Protein AF-A0A285VWL4-F1 (afdb_monomer_lite)

pLDDT: mean 86.33, std 11.53, range [46.53, 97.0]

Foldseek 3Di:
DFAKDQDFDADPPDRDTQGDRDIDGGDPQKDKDKDFDDDSVVVDTDIDIDIDHDRNDDDPDDCPDDPDDDPVVVVVVVVVVVVVVVVVVVVVVVVVVVD

Secondary structure (DSSP, 8-state):
--EEEEEEEE-TTS--EEEEEEEEEE-TT-EEEEEEES-TTTT--EEEEEEE---SS--S------TT---HHHHHHHHHHHHHHHHHHHHHHHHHTT-

Sequence (99 aa):
PAGTVSADVTLAGTETVVLGPADLDLAEGTNTIVYAWGSAEAGNLDLAVQTIDGLHSSPEGVPSGQGGLVDTNTLMVLALAGVAGAAIAGRFVVRSERV

Radius of gyration: 35.3 Å; chains: 1; bounding box: 48×24×104 Å

Organism: NCBI:txid2248773

Structure (mmCIF, N/CA/C/O backbone):
data_AF-A0A285VWL4-F1
#
_entry.id   AF-A0A285VWL4-F1
#
loop_
_atom_site.group_PDB
_atom_site.id
_atom_site.type_symbol
_atom_site.label_atom_id
_atom_site.label_alt_id
_atom_site.label_comp_id
_atom_site.label_asym_id
_atom_site.label_entity_id
_atom_site.label_seq_id
_atom_site.pdbx_PDB_ins_code
_atom_site.Cartn_x
_atom_site.Cartn_y
_atom_site.Cartn_z
_atom_site.occupancy
_atom_site.B_iso_or_equiv
_atom_site.auth_seq_id
_atom_site.auth_comp_id
_atom_site.auth_asym_id
_atom_site.auth_atom_id
_atom_site.pdbx_PDB_model_num
ATOM 1 N N . PRO A 1 1 ? 12.144 1.928 6.668 1.00 73.31 1 PRO A N 1
ATOM 2 C CA . PRO A 1 1 ? 12.707 0.825 7.479 1.00 73.31 1 PRO A CA 1
ATOM 3 C C . PRO A 1 1 ? 11.927 -0.442 7.151 1.00 73.31 1 PRO A C 1
ATOM 5 O O . PRO A 1 1 ? 10.717 -0.340 6.976 1.00 73.31 1 PRO A O 1
ATOM 8 N N . ALA A 1 2 ? 12.614 -1.573 7.026 1.00 93.19 2 ALA A N 1
ATOM 9 C CA . ALA A 1 2 ? 11.965 -2.876 6.941 1.00 93.19 2 ALA A CA 1
ATOM 10 C C . ALA A 1 2 ? 11.642 -3.395 8.347 1.00 93.19 2 ALA A C 1
ATOM 12 O O . ALA A 1 2 ? 12.314 -3.014 9.312 1.00 93.19 2 ALA A O 1
ATOM 13 N N . GLY A 1 3 ? 10.640 -4.259 8.453 1.00 95.75 3 GLY A N 1
ATOM 14 C CA . GLY A 1 3 ? 10.244 -4.908 9.697 1.00 95.75 3 GLY A CA 1
ATOM 15 C C . GLY A 1 3 ? 8.734 -4.971 9.882 1.00 95.75 3 GLY A C 1
ATOM 16 O O . GLY A 1 3 ? 7.958 -4.549 9.027 1.00 95.75 3 GLY A O 1
ATOM 17 N N . THR A 1 4 ? 8.328 -5.495 11.034 1.00 97.00 4 THR A N 1
ATOM 18 C CA . THR A 1 4 ? 6.917 -5.678 11.368 1.00 97.00 4 THR A CA 1
ATOM 19 C C . THR A 1 4 ? 6.310 -4.410 11.956 1.00 97.00 4 THR A C 1
ATOM 21 O O . THR A 1 4 ? 6.868 -3.808 12.876 1.00 97.00 4 THR A O 1
ATOM 24 N N . VAL A 1 5 ? 5.138 -4.033 11.456 1.00 95.19 5 VAL A N 1
ATOM 25 C CA . VAL A 1 5 ? 4.318 -2.943 11.986 1.00 95.19 5 VAL A CA 1
ATOM 26 C C . VAL A 1 5 ? 2.940 -3.498 12.316 1.00 95.19 5 VAL A C 1
ATOM 28 O O . VAL A 1 5 ? 2.284 -4.059 11.445 1.00 95.19 5 VAL A O 1
ATOM 31 N N . SER A 1 6 ? 2.490 -3.327 13.558 1.00 95.94 6 SER A N 1
ATOM 32 C CA . SER A 1 6 ? 1.108 -3.638 13.929 1.00 95.94 6 SER A CA 1
ATOM 33 C C . SER A 1 6 ? 0.218 -2.454 13.564 1.00 95.94 6 SER A C 1
ATOM 35 O O . SER A 1 6 ? 0.522 -1.320 13.947 1.00 95.94 6 SER A O 1
ATOM 37 N N . ALA A 1 7 ? -0.838 -2.700 12.793 1.00 95.19 7 ALA A N 1
ATOM 38 C CA . ALA A 1 7 ? -1.736 -1.662 12.305 1.00 95.19 7 ALA A CA 1
ATOM 39 C C . ALA A 1 7 ? -3.206 -2.081 12.397 1.00 95.19 7 ALA A C 1
ATOM 41 O O . ALA A 1 7 ? -3.559 -3.252 12.249 1.00 95.19 7 ALA A O 1
ATOM 42 N N . ASP A 1 8 ? -4.066 -1.090 12.593 1.00 96.50 8 ASP A N 1
ATOM 43 C CA . ASP A 1 8 ? -5.516 -1.217 12.599 1.00 96.50 8 ASP A CA 1
ATOM 44 C C . ASP A 1 8 ? -6.162 -0.104 11.758 1.00 96.50 8 ASP A C 1
ATOM 46 O O . ASP A 1 8 ? -5.534 0.906 11.425 1.00 96.50 8 ASP A O 1
ATOM 50 N N . VAL A 1 9 ? -7.423 -0.310 11.376 1.00 95.25 9 VAL A N 1
ATOM 51 C CA . VAL A 1 9 ? -8.255 0.692 10.707 1.00 95.25 9 VAL A CA 1
ATOM 52 C C . VAL A 1 9 ? -9.286 1.183 11.705 1.00 95.25 9 VAL A C 1
ATOM 54 O O . VAL A 1 9 ? -10.199 0.449 12.087 1.00 95.25 9 VAL A O 1
ATOM 57 N N . THR A 1 10 ? -9.153 2.447 12.087 1.00 95.62 10 THR A N 1
ATOM 58 C CA . THR A 1 10 ? -10.070 3.137 12.993 1.00 95.62 10 THR A CA 1
ATOM 59 C C . THR A 1 10 ? -10.975 4.085 12.208 1.00 95.62 10 THR A C 1
ATOM 61 O O . THR A 1 10 ? -10.527 4.780 11.292 1.00 95.62 10 THR A O 1
ATOM 64 N N . LEU A 1 11 ? -12.266 4.123 12.553 1.00 94.75 11 LEU A N 1
ATOM 65 C CA . LEU A 1 11 ? -13.217 5.031 11.912 1.00 94.75 11 LEU A CA 1
ATOM 66 C C . LEU A 1 11 ? -12.852 6.490 12.183 1.00 94.75 11 LEU A C 1
ATOM 68 O O . LEU A 1 11 ? -12.580 6.884 13.320 1.00 94.75 11 LEU A O 1
ATOM 72 N N . ALA A 1 12 ? -12.900 7.303 11.129 1.00 92.56 12 ALA A N 1
ATOM 73 C CA . ALA A 1 12 ? -12.499 8.700 11.177 1.00 92.56 12 ALA A CA 1
ATOM 74 C C . ALA A 1 12 ? -13.257 9.483 12.264 1.00 92.56 12 ALA A C 1
ATOM 76 O O . ALA A 1 12 ? -14.483 9.450 12.336 1.00 92.56 12 ALA A O 1
ATOM 77 N N . GLY A 1 13 ? -12.513 10.216 13.097 1.00 95.88 13 GLY A N 1
ATOM 78 C CA . GLY A 1 13 ? -13.076 11.023 14.184 1.00 95.88 13 GLY A CA 1
ATOM 79 C C . GLY A 1 13 ? -13.533 10.228 15.413 1.00 95.88 13 GLY A C 1
ATOM 80 O O . GLY A 1 13 ? -14.160 10.810 16.295 1.00 95.88 13 GLY A O 1
ATOM 81 N N . THR A 1 14 ? -13.229 8.930 15.491 1.00 95.44 14 THR A N 1
ATOM 82 C CA . THR A 1 14 ? -13.581 8.058 16.623 1.00 95.44 14 THR A CA 1
ATOM 83 C C . THR A 1 14 ? -12.372 7.243 17.095 1.00 95.44 14 THR A C 1
ATOM 85 O O . THR A 1 14 ? -11.313 7.288 16.477 1.00 95.44 14 THR A O 1
ATOM 88 N N . GLU A 1 15 ? -12.555 6.457 18.157 1.00 96.06 15 GLU A N 1
ATOM 89 C CA . GLU A 1 15 ? -11.607 5.419 18.605 1.00 96.06 15 GLU A CA 1
ATOM 90 C C . GLU A 1 15 ? -12.086 4.000 18.235 1.00 96.06 15 GLU A C 1
ATOM 92 O O . GLU A 1 15 ? -11.616 3.001 18.774 1.00 96.06 15 GLU A O 1
ATOM 97 N N . THR A 1 16 ? -13.082 3.889 17.349 1.00 95.44 16 THR A N 1
ATOM 98 C CA . THR A 1 16 ? -13.664 2.595 16.973 1.00 95.44 16 THR A CA 1
ATOM 99 C C . THR A 1 16 ? -12.808 1.908 15.918 1.00 95.44 16 THR A C 1
ATOM 101 O O . THR A 1 16 ? -12.826 2.296 14.748 1.00 95.44 16 THR A O 1
ATOM 104 N N . VAL A 1 17 ? -12.105 0.856 16.331 1.00 95.38 17 VAL A N 1
ATOM 105 C CA . VAL A 1 17 ? -11.375 -0.047 15.436 1.00 95.38 17 VAL A CA 1
ATOM 106 C C . VAL A 1 17 ? -12.364 -0.954 14.703 1.00 95.38 17 VAL A C 1
ATOM 108 O O . VAL A 1 17 ? -13.173 -1.634 15.333 1.00 95.38 17 VAL A O 1
ATOM 111 N N . VAL A 1 18 ? -12.291 -0.977 13.372 1.00 95.06 18 VAL A N 1
ATOM 112 C CA . VAL A 1 18 ? -13.158 -1.803 12.511 1.00 95.06 18 VAL A CA 1
ATOM 113 C C . VAL A 1 18 ? -12.420 -2.924 11.792 1.00 95.06 18 VAL A C 1
ATOM 115 O O . VAL A 1 18 ? -13.050 -3.901 11.396 1.00 95.06 18 VAL A O 1
ATOM 118 N N . LEU A 1 19 ? -11.097 -2.822 11.647 1.00 94.12 19 LEU A N 1
ATOM 119 C CA . LEU A 1 19 ? -10.242 -3.890 11.126 1.00 94.12 19 LEU A CA 1
ATOM 120 C C . LEU A 1 19 ? -8.940 -3.919 11.934 1.00 94.12 19 LEU A C 1
ATOM 122 O O . LEU A 1 19 ? -8.315 -2.877 12.109 1.00 94.12 19 LEU A O 1
ATOM 126 N N . GLY A 1 20 ? -8.507 -5.097 12.383 1.00 89.62 20 GLY A N 1
ATOM 127 C CA . GLY A 1 20 ? -7.237 -5.280 13.099 1.00 89.62 20 GLY A CA 1
ATOM 128 C C . GLY A 1 20 ? -7.352 -5.333 14.634 1.00 89.62 20 GLY A C 1
ATOM 129 O O . GLY A 1 20 ? -8.464 -5.445 15.161 1.00 89.62 20 GLY A O 1
ATOM 130 N N . PRO A 1 21 ? -6.210 -5.301 15.355 1.00 91.75 21 PRO A N 1
ATOM 131 C CA . PRO A 1 21 ? -4.852 -5.094 14.836 1.00 91.75 21 PRO A CA 1
ATOM 132 C C . PRO A 1 21 ? -4.323 -6.293 14.039 1.00 91.75 21 PRO A C 1
ATOM 134 O O . PRO A 1 21 ? -4.613 -7.446 14.356 1.00 91.75 21 PRO A O 1
ATOM 137 N N . ALA A 1 22 ? -3.549 -6.009 12.996 1.00 93.12 22 ALA A N 1
ATOM 138 C CA . ALA A 1 22 ? -2.856 -6.999 12.185 1.00 93.12 22 ALA A CA 1
ATOM 139 C C . ALA A 1 22 ? -1.378 -6.627 12.057 1.00 93.12 22 ALA A C 1
ATOM 141 O O . ALA A 1 22 ? -1.030 -5.465 11.840 1.00 93.12 22 ALA A O 1
ATOM 142 N N . ASP A 1 23 ? -0.515 -7.632 12.164 1.00 95.44 23 ASP A N 1
ATOM 143 C CA . ASP A 1 23 ? 0.916 -7.463 11.961 1.00 95.44 23 ASP A CA 1
ATOM 144 C C . ASP A 1 23 ? 1.231 -7.494 10.461 1.00 95.44 23 ASP A C 1
ATOM 146 O O . ASP A 1 23 ? 0.972 -8.482 9.771 1.00 95.44 23 ASP A O 1
ATOM 150 N N . LEU A 1 24 ? 1.783 -6.394 9.951 1.00 93.38 24 LEU A N 1
ATOM 151 C CA . LEU A 1 24 ? 2.262 -6.260 8.581 1.00 93.38 24 LEU A CA 1
ATOM 152 C C . LEU A 1 24 ? 3.775 -6.429 8.560 1.00 93.38 24 LEU A C 1
ATOM 154 O O . LEU A 1 24 ? 4.498 -5.629 9.152 1.00 93.38 24 LEU A O 1
ATOM 158 N N . ASP A 1 25 ? 4.253 -7.438 7.842 1.00 94.69 25 ASP A N 1
ATOM 159 C CA . ASP A 1 25 ? 5.676 -7.617 7.572 1.00 94.69 25 ASP A CA 1
ATOM 160 C C . ASP A 1 25 ? 6.090 -6.793 6.342 1.00 94.69 25 ASP A C 1
ATOM 162 O O . ASP A 1 25 ? 5.686 -7.086 5.216 1.00 94.69 25 ASP A O 1
ATOM 166 N N . LEU A 1 26 ? 6.846 -5.713 6.560 1.00 95.06 26 LEU A N 1
ATOM 167 C CA . LEU A 1 26 ? 7.254 -4.780 5.511 1.00 95.06 26 LEU A CA 1
ATOM 168 C C . LEU A 1 26 ? 8.691 -5.069 5.073 1.00 95.06 26 LEU A C 1
ATOM 170 O O . LEU A 1 26 ? 9.650 -4.769 5.789 1.00 95.06 26 LEU A O 1
ATOM 174 N N . ALA A 1 27 ? 8.845 -5.609 3.867 1.00 94.38 27 ALA A N 1
ATOM 175 C CA . ALA A 1 27 ? 10.152 -5.878 3.281 1.00 94.38 27 ALA A CA 1
ATOM 176 C C . ALA A 1 27 ? 10.881 -4.589 2.851 1.00 94.38 27 ALA A C 1
ATOM 178 O O . ALA A 1 27 ? 10.266 -3.595 2.448 1.00 94.38 27 ALA A O 1
ATOM 179 N N . GLU A 1 28 ? 12.217 -4.608 2.899 1.00 93.50 28 GLU A N 1
ATOM 180 C CA . GLU A 1 28 ? 13.050 -3.509 2.400 1.00 93.50 28 GLU A CA 1
ATOM 181 C C . GLU A 1 28 ? 12.827 -3.276 0.901 1.00 93.50 28 GLU A C 1
ATOM 183 O O . GLU A 1 28 ? 12.676 -4.218 0.128 1.00 93.50 28 GLU A O 1
ATOM 188 N N . GLY A 1 29 ? 12.845 -2.010 0.473 1.00 93.31 29 GLY A N 1
ATOM 189 C CA . GLY A 1 29 ? 12.746 -1.680 -0.948 1.00 93.31 29 GLY A CA 1
ATOM 190 C C . GLY A 1 29 ? 11.375 -1.964 -1.553 1.00 93.31 29 GLY A C 1
ATOM 191 O O . GLY A 1 29 ? 11.277 -2.061 -2.775 1.00 93.31 29 GLY A O 1
ATOM 192 N N . THR A 1 30 ? 10.342 -2.101 -0.722 1.00 94.44 30 THR A N 1
ATOM 193 C CA . THR A 1 30 ? 8.960 -2.309 -1.156 1.00 94.44 30 THR A CA 1
ATOM 194 C C . THR A 1 30 ? 8.066 -1.156 -0.714 1.00 94.44 30 THR A C 1
ATOM 196 O O . THR A 1 30 ? 8.329 -0.476 0.282 1.00 94.44 30 THR A O 1
ATOM 199 N N . ASN A 1 31 ? 6.994 -0.926 -1.465 1.00 94.81 31 ASN A N 1
ATOM 200 C CA . ASN A 1 31 ? 5.884 -0.075 -1.071 1.00 94.81 31 ASN A CA 1
ATOM 201 C C . ASN A 1 31 ? 4.628 -0.946 -0.978 1.00 94.81 31 ASN A C 1
ATOM 203 O O . ASN A 1 31 ? 4.176 -1.485 -1.987 1.00 94.81 31 ASN A O 1
ATOM 207 N N . THR A 1 32 ? 4.101 -1.109 0.236 1.00 95.69 32 THR A N 1
ATOM 208 C CA . THR A 1 32 ? 2.858 -1.846 0.489 1.00 95.69 32 THR A CA 1
ATOM 209 C C . THR A 1 32 ? 1.727 -0.853 0.716 1.00 95.69 32 THR A C 1
ATOM 211 O O . THR A 1 32 ? 1.790 -0.030 1.629 1.00 95.69 32 THR A O 1
ATOM 214 N N . ILE A 1 33 ? 0.689 -0.941 -0.109 1.00 95.62 33 ILE A N 1
ATOM 215 C CA . ILE A 1 33 ? -0.486 -0.077 -0.082 1.00 95.62 33 ILE A CA 1
ATOM 216 C C . ILE A 1 33 ? -1.689 -0.934 0.299 1.00 95.62 33 ILE A C 1
ATOM 218 O O . ILE A 1 33 ? -2.016 -1.897 -0.395 1.00 95.62 33 ILE A O 1
ATOM 222 N N . VAL A 1 34 ? -2.347 -0.578 1.400 1.00 95.12 34 VAL A N 1
ATOM 223 C CA . VAL A 1 34 ? -3.540 -1.265 1.902 1.00 95.12 34 VAL A CA 1
ATOM 224 C C . VAL A 1 34 ? -4.742 -0.348 1.743 1.00 95.1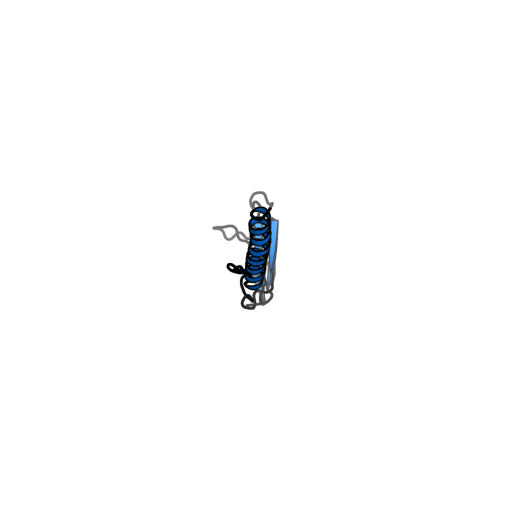2 34 VAL A C 1
ATOM 226 O O . VAL A 1 34 ? -4.776 0.748 2.301 1.00 95.12 34 VAL A O 1
ATOM 229 N N . TYR A 1 35 ? -5.740 -0.807 1.001 1.00 95.50 35 TYR A N 1
ATOM 230 C CA . TYR A 1 35 ? -7.017 -0.129 0.847 1.00 95.50 35 TYR A CA 1
ATOM 231 C C . TYR A 1 35 ? -8.082 -0.858 1.651 1.00 95.50 35 TYR A C 1
ATOM 233 O O . TYR A 1 35 ? -8.378 -2.013 1.362 1.00 95.50 35 TYR A O 1
ATOM 241 N N . ALA A 1 36 ? -8.686 -0.162 2.611 1.00 94.75 36 ALA A N 1
ATOM 242 C CA . ALA A 1 36 ? -9.965 -0.557 3.181 1.00 94.75 36 ALA A CA 1
ATOM 243 C C . ALA A 1 36 ? -11.081 0.125 2.392 1.00 94.75 36 ALA A C 1
ATOM 245 O O . ALA A 1 36 ? -11.079 1.346 2.229 1.00 94.75 36 ALA A O 1
ATOM 246 N N . TRP A 1 37 ? -12.013 -0.662 1.868 1.00 95.38 37 TRP A N 1
ATOM 247 C CA . TRP A 1 37 ? -13.080 -0.169 1.001 1.00 95.38 37 TRP A CA 1
ATOM 248 C C . TRP A 1 37 ? -14.400 -0.869 1.323 1.00 95.38 37 TRP A C 1
ATOM 250 O O . TRP A 1 37 ? -14.401 -1.992 1.812 1.00 95.38 37 TRP A O 1
ATOM 260 N N . GLY A 1 38 ? -15.523 -0.185 1.100 1.00 94.94 38 GLY A N 1
ATOM 261 C CA . GLY A 1 38 ? -16.851 -0.600 1.568 1.00 94.94 38 GLY A CA 1
ATOM 262 C C . GLY A 1 38 ? -17.445 0.403 2.564 1.00 94.94 38 GLY A C 1
ATOM 263 O O . GLY A 1 38 ? -17.033 1.561 2.606 1.00 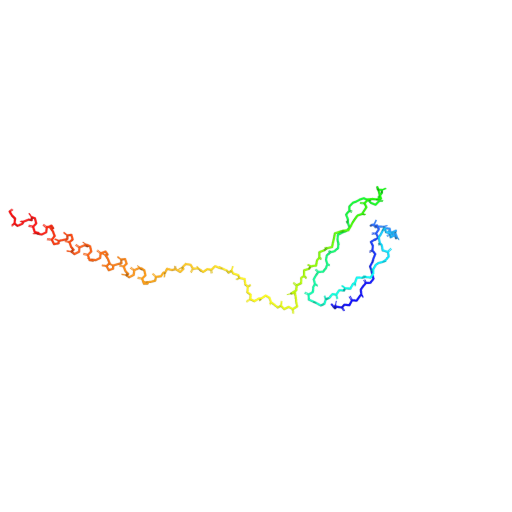94.94 38 GLY A O 1
ATOM 264 N N . SER A 1 39 ? -18.422 -0.035 3.356 1.00 93.69 39 SER A N 1
ATOM 265 C CA . SER A 1 39 ? -19.089 0.725 4.419 1.00 93.69 39 SER A CA 1
ATOM 266 C C . SER A 1 39 ? -18.983 -0.020 5.744 1.00 93.69 39 SER A C 1
ATOM 268 O O . SER A 1 39 ? -19.312 -1.204 5.857 1.00 93.69 39 SER A O 1
ATOM 270 N N . ALA A 1 40 ? -18.554 0.713 6.768 1.00 92.62 40 ALA A N 1
ATOM 271 C CA . ALA A 1 40 ? -18.509 0.213 8.132 1.00 92.62 40 ALA A CA 1
ATOM 272 C C . ALA A 1 40 ? -19.921 -0.014 8.688 1.00 92.62 40 ALA A C 1
ATOM 274 O O . ALA A 1 40 ? -20.176 -1.015 9.348 1.00 92.62 40 ALA A O 1
ATOM 275 N N . GLU A 1 41 ? -20.856 0.880 8.364 1.00 92.50 41 GLU A N 1
ATOM 276 C CA . GLU A 1 41 ? -22.251 0.820 8.802 1.00 92.50 41 GLU A CA 1
ATOM 277 C C . GLU A 1 41 ? -22.980 -0.386 8.207 1.00 92.50 41 GLU A C 1
ATOM 279 O O . GLU A 1 41 ? -23.758 -1.046 8.892 1.00 92.50 41 GLU A O 1
ATOM 284 N N . ALA A 1 42 ? -22.714 -0.689 6.934 1.00 95.38 42 ALA A N 1
ATOM 285 C CA . ALA A 1 42 ? -23.258 -1.860 6.255 1.00 95.38 42 ALA A CA 1
ATOM 286 C C . ALA A 1 42 ? -22.501 -3.159 6.587 1.00 95.38 42 ALA A C 1
ATOM 288 O O . ALA A 1 42 ? -22.906 -4.224 6.122 1.00 95.38 42 ALA A O 1
ATOM 289 N N . GLY A 1 43 ? -21.408 -3.088 7.358 1.00 92.38 43 GLY A N 1
ATOM 290 C CA . GLY A 1 43 ? -20.599 -4.246 7.737 1.00 92.38 43 GLY A CA 1
ATOM 291 C C . GLY A 1 43 ? -19.961 -4.968 6.547 1.00 92.38 43 GLY A C 1
ATOM 292 O O . GLY A 1 43 ? -19.801 -6.184 6.593 1.00 92.38 43 GLY A O 1
ATOM 293 N N . ASN A 1 44 ? -19.638 -4.244 5.471 1.00 95.25 44 ASN A N 1
ATOM 294 C CA . ASN A 1 44 ? -19.126 -4.816 4.220 1.00 95.25 44 ASN A CA 1
ATOM 295 C C . ASN A 1 44 ? -17.759 -4.246 3.816 1.00 95.25 44 ASN A C 1
ATOM 297 O O . ASN A 1 44 ? -17.454 -4.144 2.629 1.00 95.25 44 ASN A O 1
ATOM 301 N N . LEU A 1 45 ? -16.953 -3.856 4.806 1.00 95.50 45 LEU A N 1
ATOM 302 C CA . LEU A 1 45 ? -15.562 -3.494 4.572 1.00 95.50 45 LEU A CA 1
ATOM 303 C C . LEU A 1 45 ? -14.768 -4.710 4.091 1.00 95.50 45 LEU A C 1
ATOM 305 O O . LEU A 1 45 ? -14.867 -5.794 4.663 1.00 95.50 45 LEU A O 1
ATOM 309 N N . ASP A 1 46 ? -13.948 -4.487 3.077 1.00 94.50 46 ASP A N 1
ATOM 310 C CA . ASP A 1 46 ? -13.005 -5.451 2.531 1.00 94.50 46 ASP A CA 1
ATOM 311 C C . ASP A 1 46 ? -11.626 -4.791 2.361 1.00 94.50 46 ASP A C 1
ATOM 313 O O . ASP A 1 46 ? -11.478 -3.574 2.537 1.00 94.50 46 ASP A O 1
ATOM 317 N N . LEU A 1 47 ? -10.607 -5.590 2.047 1.00 94.69 47 LEU A N 1
ATOM 318 C CA . LEU A 1 47 ? -9.225 -5.152 1.894 1.00 94.69 47 LEU A CA 1
ATOM 319 C C . LEU A 1 47 ? -8.670 -5.493 0.511 1.00 94.69 47 LEU A C 1
ATOM 321 O O . LEU A 1 47 ? -8.740 -6.630 0.053 1.00 94.69 47 LEU A O 1
ATOM 325 N N . ALA A 1 48 ? -8.018 -4.516 -0.113 1.00 94.75 48 ALA A N 1
ATOM 326 C CA . ALA A 1 48 ? -7.158 -4.737 -1.269 1.00 94.75 48 ALA A CA 1
ATOM 327 C C . ALA A 1 48 ? -5.728 -4.319 -0.922 1.00 94.75 48 ALA A C 1
ATOM 329 O O . ALA A 1 48 ? -5.484 -3.172 -0.544 1.00 94.75 48 ALA A O 1
ATOM 330 N N . VAL A 1 49 ? -4.783 -5.250 -1.054 1.00 94.62 49 VAL A N 1
ATOM 331 C CA . VAL A 1 49 ? -3.367 -5.018 -0.748 1.00 94.62 49 VAL A CA 1
ATOM 332 C C . VAL A 1 49 ? -2.555 -5.108 -2.030 1.00 94.62 49 VAL A C 1
ATOM 334 O O . VAL A 1 49 ? -2.647 -6.087 -2.768 1.00 94.62 49 VAL A O 1
ATOM 337 N N . GLN A 1 50 ? -1.758 -4.080 -2.288 1.00 96.62 50 GLN A N 1
ATOM 338 C CA . GLN A 1 50 ? -0.809 -4.034 -3.390 1.00 96.62 50 GLN A CA 1
ATOM 339 C C . GLN A 1 50 ? 0.600 -3.875 -2.833 1.00 96.62 50 GLN A C 1
ATOM 341 O O . GLN A 1 50 ? 0.841 -3.011 -1.994 1.00 96.62 50 GLN A O 1
ATOM 346 N N . THR A 1 51 ? 1.536 -4.654 -3.363 1.00 96.12 51 THR A N 1
ATOM 347 C CA . THR A 1 51 ? 2.963 -4.514 -3.072 1.00 96.12 51 THR A CA 1
ATOM 348 C C . THR A 1 51 ? 3.700 -4.159 -4.357 1.00 96.12 51 THR A C 1
ATOM 350 O O . THR A 1 51 ? 3.493 -4.785 -5.396 1.00 96.12 51 THR A O 1
ATOM 353 N N . ILE A 1 52 ? 4.526 -3.118 -4.288 1.00 94.50 52 ILE A N 1
ATOM 354 C CA . ILE A 1 52 ? 5.416 -2.671 -5.360 1.00 94.50 52 ILE A CA 1
ATOM 355 C C . ILE A 1 52 ? 6.853 -2.888 -4.890 1.00 94.50 52 ILE A C 1
ATOM 357 O O . ILE A 1 52 ? 7.271 -2.279 -3.907 1.00 94.50 52 ILE A O 1
ATOM 361 N N . ASP A 1 53 ? 7.610 -3.711 -5.608 1.00 93.00 53 ASP A N 1
ATOM 362 C CA . ASP A 1 53 ? 8.983 -4.084 -5.251 1.00 93.00 53 ASP A CA 1
ATOM 363 C C . ASP A 1 53 ? 10.043 -3.279 -6.022 1.00 93.00 53 ASP A C 1
ATOM 365 O O . ASP A 1 53 ? 9.740 -2.516 -6.941 1.00 93.00 53 ASP A O 1
ATOM 369 N N . GLY A 1 54 ? 11.319 -3.478 -5.670 1.00 91.00 54 GLY A N 1
ATOM 370 C CA . GLY A 1 54 ? 12.459 -2.957 -6.438 1.00 91.00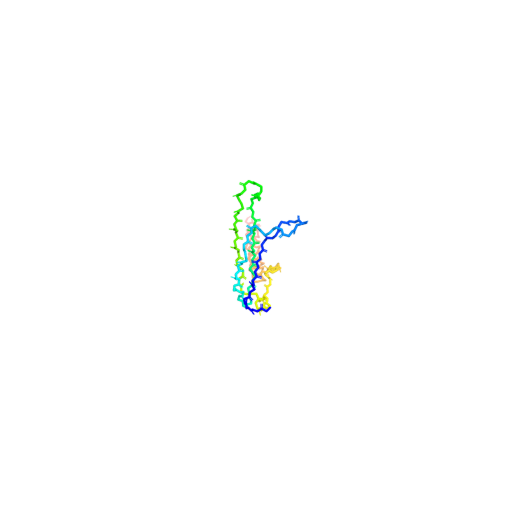 54 GLY A CA 1
ATOM 371 C C . GLY A 1 54 ? 12.766 -1.472 -6.221 1.00 91.00 54 GLY A C 1
ATOM 372 O O . GLY A 1 54 ? 13.463 -0.864 -7.025 1.00 91.00 54 GLY A O 1
ATOM 373 N N . LEU A 1 55 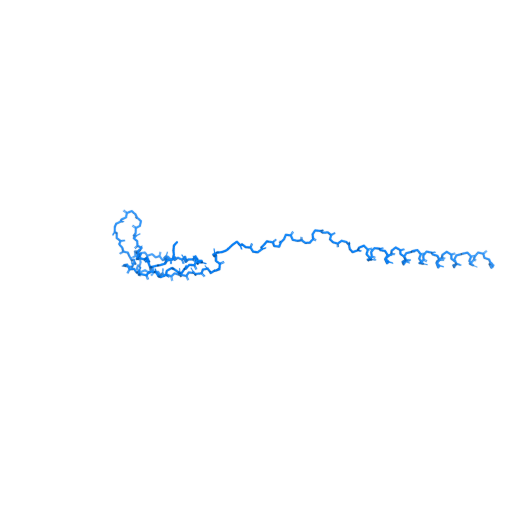? 12.282 -0.879 -5.130 1.00 91.25 55 LEU A N 1
ATOM 374 C CA . LEU A 1 55 ? 12.382 0.558 -4.847 1.00 91.25 55 LEU A CA 1
ATOM 375 C C . LEU A 1 55 ? 13.610 0.953 -4.001 1.00 91.25 55 LEU A C 1
ATOM 377 O O . LEU A 1 55 ? 13.702 2.086 -3.536 1.00 91.25 55 LEU A O 1
ATOM 381 N N . HIS A 1 56 ? 14.558 0.039 -3.774 1.00 88.00 56 HIS A N 1
ATOM 382 C CA . HIS A 1 56 ? 15.758 0.262 -2.946 1.00 88.00 56 HIS A CA 1
ATOM 383 C C . HIS A 1 56 ? 16.931 0.919 -3.699 1.00 88.00 56 HIS A C 1
ATOM 385 O O . HIS A 1 56 ? 18.033 1.023 -3.163 1.00 88.00 56 HIS A O 1
ATOM 391 N N . SER A 1 57 ? 16.751 1.320 -4.959 1.00 87.44 57 SER A N 1
ATOM 392 C CA . SER A 1 57 ? 17.806 1.909 -5.793 1.00 87.44 57 SER A CA 1
ATOM 393 C C . SER A 1 57 ? 17.247 2.959 -6.745 1.00 87.44 57 SER A C 1
ATOM 395 O O . SER A 1 57 ? 16.051 2.991 -7.033 1.00 87.44 57 SER A O 1
ATOM 397 N N . SER A 1 58 ? 18.125 3.834 -7.234 1.00 86.00 58 SER A N 1
ATOM 398 C CA . SER A 1 58 ? 17.773 4.793 -8.281 1.00 86.00 58 SER A CA 1
ATOM 399 C C . SER A 1 58 ? 17.357 4.061 -9.566 1.00 86.00 58 SER A C 1
ATOM 401 O O . SER A 1 58 ? 17.979 3.050 -9.900 1.00 86.00 58 SER A O 1
ATOM 403 N N . PRO A 1 59 ? 16.371 4.574 -10.326 1.00 82.00 59 PRO A N 1
ATOM 404 C CA . PRO A 1 59 ? 16.066 4.053 -11.655 1.00 82.00 59 PRO A CA 1
ATOM 405 C C . PRO A 1 59 ? 17.297 4.102 -12.568 1.00 82.00 59 PRO A C 1
ATOM 407 O O . PRO A 1 59 ? 18.056 5.071 -12.528 1.00 82.00 59 PRO A O 1
ATOM 410 N N . GLU A 1 60 ? 17.461 3.104 -13.440 1.00 84.12 60 GLU A N 1
ATOM 411 C CA . GLU A 1 60 ? 18.575 3.061 -14.406 1.00 84.12 60 GLU A CA 1
ATOM 412 C C . GLU A 1 60 ? 18.493 4.175 -15.471 1.00 84.12 60 GLU A C 1
ATOM 414 O O . GLU A 1 60 ? 19.487 4.515 -16.111 1.00 84.12 60 GLU A O 1
ATOM 419 N N . GLY A 1 61 ? 17.312 4.775 -15.652 1.00 83.31 61 GLY A N 1
ATOM 420 C CA . GLY A 1 61 ? 17.052 5.881 -16.571 1.00 83.31 61 GLY A CA 1
ATOM 421 C C . GLY A 1 61 ? 15.572 5.974 -16.956 1.00 83.31 61 GLY A C 1
ATOM 422 O O . GLY A 1 61 ? 14.769 5.120 -16.589 1.00 83.31 61 GLY A O 1
ATOM 423 N N . VAL A 1 62 ? 15.202 7.011 -17.714 1.00 84.56 62 VAL A N 1
ATOM 424 C CA . VAL A 1 62 ? 13.873 7.151 -18.339 1.00 84.56 62 VAL A CA 1
ATOM 425 C C . VAL A 1 62 ? 14.044 7.217 -19.862 1.00 84.56 62 VAL A C 1
ATOM 427 O O . VAL A 1 62 ? 14.841 8.032 -20.333 1.00 84.56 62 VAL A O 1
ATOM 430 N N . PRO A 1 63 ? 13.346 6.391 -20.665 1.00 83.00 63 PRO A N 1
ATOM 431 C CA . PRO A 1 63 ? 13.420 6.487 -22.121 1.00 83.00 63 PRO A CA 1
ATOM 432 C C . PRO A 1 63 ? 12.898 7.848 -22.610 1.00 83.00 63 PRO A C 1
ATOM 434 O O . PRO A 1 63 ? 11.697 8.096 -22.611 1.00 83.00 63 PRO A O 1
ATOM 437 N N . SER A 1 64 ? 13.796 8.742 -23.030 1.00 86.62 64 SER A N 1
ATOM 438 C CA . SER A 1 64 ? 13.467 10.113 -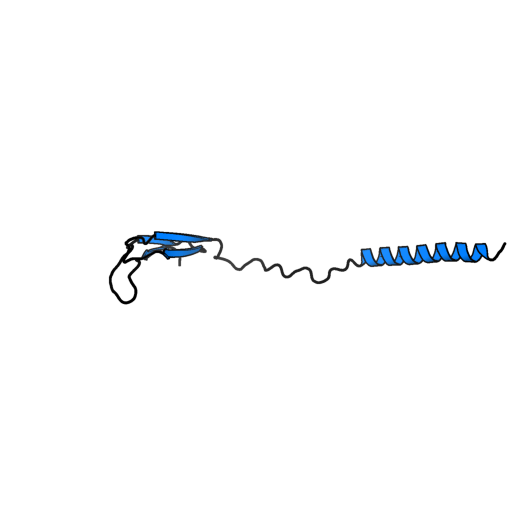23.467 1.00 86.62 64 SER A CA 1
ATOM 439 C C . SER A 1 64 ? 13.350 10.279 -24.989 1.00 86.62 64 SER A C 1
ATOM 441 O O . SER A 1 64 ? 13.174 11.388 -25.489 1.00 86.62 64 SER A O 1
ATOM 443 N N . GLY A 1 65 ? 13.392 9.170 -25.733 1.00 79.19 65 GLY A N 1
ATOM 444 C CA . GLY A 1 65 ? 13.322 9.159 -27.192 1.00 79.19 65 GLY A CA 1
ATOM 445 C C . GLY A 1 65 ? 14.672 9.413 -27.870 1.00 79.19 65 GLY A C 1
ATOM 446 O O . GLY A 1 65 ? 15.565 10.071 -27.344 1.00 79.19 65 GLY A O 1
ATOM 447 N N . GLN A 1 66 ? 14.827 8.864 -29.074 1.00 76.38 66 GLN A N 1
ATOM 448 C CA . GLN A 1 66 ? 16.005 9.062 -29.917 1.00 76.38 66 GLN A CA 1
ATOM 449 C C . GLN A 1 66 ? 15.756 10.304 -30.780 1.00 76.38 66 GLN A C 1
ATOM 451 O O . GLN A 1 66 ? 15.189 10.198 -31.866 1.00 76.38 66 GLN A O 1
ATOM 456 N N . GLY A 1 67 ? 16.061 11.496 -30.264 1.00 72.75 67 GLY A N 1
ATOM 457 C CA . GLY A 1 67 ? 15.763 12.759 -30.945 1.00 72.75 67 GLY A CA 1
ATOM 458 C C . GLY A 1 67 ? 16.347 12.829 -32.362 1.00 72.75 67 GLY A C 1
ATOM 459 O O . GLY A 1 67 ? 17.537 13.072 -32.523 1.00 72.75 67 GLY A O 1
ATOM 460 N N . GLY A 1 68 ? 15.500 12.634 -33.381 1.00 70.50 68 GLY A N 1
ATOM 461 C CA . GLY A 1 68 ? 15.781 12.967 -34.781 1.00 70.50 68 GLY A CA 1
ATOM 462 C C . GLY A 1 68 ? 16.997 12.278 -35.403 1.00 70.50 68 GLY A C 1
ATOM 463 O O . GLY A 1 68 ? 17.761 12.945 -36.097 1.00 70.50 68 GLY A O 1
ATOM 464 N N . LEU A 1 69 ? 17.190 10.971 -35.182 1.00 68.88 69 LEU A N 1
ATOM 465 C CA . LEU A 1 69 ? 18.221 10.212 -35.900 1.00 68.88 69 LEU A CA 1
ATOM 466 C C . LEU A 1 69 ? 17.922 10.214 -37.407 1.00 68.88 69 LEU A C 1
ATOM 468 O O . LEU A 1 69 ? 17.131 9.414 -37.902 1.00 68.88 69 LEU A O 1
ATOM 472 N N . VAL A 1 70 ? 18.559 11.123 -38.142 1.00 68.50 70 VAL A N 1
ATOM 473 C CA . VAL A 1 70 ? 18.677 11.030 -39.596 1.00 68.50 70 VAL A CA 1
ATOM 474 C C . VAL A 1 70 ? 19.963 10.273 -39.880 1.00 68.50 70 VAL A C 1
ATOM 476 O O . VAL A 1 70 ? 21.051 10.744 -39.556 1.00 68.50 70 VAL A O 1
ATOM 479 N N . ASP A 1 71 ? 19.845 9.084 -40.464 1.00 74.88 71 ASP A N 1
ATOM 480 C CA . ASP A 1 71 ? 21.011 8.323 -40.892 1.00 74.88 71 ASP A CA 1
ATOM 481 C C . ASP A 1 71 ? 21.687 9.042 -42.072 1.00 74.88 71 ASP A C 1
ATOM 483 O O . ASP A 1 71 ? 21.193 9.048 -43.204 1.00 74.88 71 ASP A O 1
ATOM 487 N N . THR A 1 72 ? 22.830 9.673 -41.799 1.00 74.06 72 THR A N 1
ATOM 488 C CA . THR A 1 72 ? 23.644 10.383 -42.794 1.00 74.06 72 THR A CA 1
ATOM 489 C C . THR A 1 72 ? 24.014 9.482 -43.975 1.00 74.06 72 THR A C 1
ATOM 491 O O . THR A 1 72 ? 24.118 9.970 -45.099 1.00 74.06 72 THR A O 1
ATOM 494 N N . ASN A 1 73 ? 24.165 8.168 -43.764 1.00 77.81 73 ASN A N 1
ATOM 495 C CA . ASN A 1 73 ? 24.453 7.219 -44.840 1.00 77.81 73 ASN A CA 1
ATOM 496 C C . ASN A 1 73 ? 23.270 7.112 -45.814 1.00 77.81 73 ASN A C 1
ATOM 498 O O . ASN A 1 73 ? 23.443 7.219 -47.028 1.00 77.81 73 ASN A O 1
ATOM 502 N N . THR A 1 74 ? 22.050 7.029 -45.282 1.00 80.88 74 THR A N 1
ATOM 503 C CA . THR A 1 74 ? 20.821 7.028 -46.085 1.00 80.88 74 THR A CA 1
ATOM 504 C C . THR A 1 74 ? 20.702 8.297 -46.941 1.00 80.88 74 THR A C 1
ATOM 506 O O . THR A 1 74 ? 20.386 8.212 -48.130 1.00 80.88 74 THR A O 1
ATOM 509 N N . LEU A 1 75 ? 21.024 9.474 -46.393 1.00 82.06 75 LEU A N 1
ATOM 510 C CA . LEU A 1 75 ? 21.032 10.721 -47.171 1.00 82.06 75 LEU A CA 1
ATOM 511 C C . LEU A 1 75 ? 22.093 10.725 -48.279 1.00 82.06 75 LEU A C 1
ATOM 513 O O . LEU A 1 75 ? 21.815 11.171 -49.392 1.00 82.06 75 LEU A O 1
ATOM 517 N N . MET A 1 76 ? 23.291 10.209 -47.998 1.00 83.12 76 MET A N 1
ATOM 518 C CA . MET A 1 76 ? 24.363 10.103 -48.992 1.00 83.12 76 MET A CA 1
ATOM 519 C C . MET A 1 76 ? 23.985 9.159 -50.140 1.00 83.12 76 MET A C 1
ATOM 521 O O . MET A 1 76 ? 24.214 9.488 -51.303 1.00 83.12 76 MET A O 1
ATOM 525 N N . VAL A 1 77 ? 23.354 8.018 -49.843 1.00 85.31 77 VAL A N 1
ATOM 526 C CA . VAL A 1 77 ? 22.875 7.072 -50.864 1.00 85.31 77 VAL A CA 1
ATOM 527 C C . VAL A 1 77 ? 21.814 7.719 -51.756 1.00 85.31 77 VAL A C 1
ATOM 529 O O . VAL A 1 77 ? 21.898 7.609 -52.980 1.00 85.31 77 VAL A O 1
ATOM 532 N N . LEU A 1 78 ? 20.851 8.440 -51.173 1.00 84.69 78 LEU A N 1
ATOM 533 C CA . LEU A 1 78 ? 19.821 9.151 -51.937 1.00 84.69 78 LEU A CA 1
ATOM 534 C C . LEU A 1 78 ? 20.417 10.261 -52.813 1.00 84.69 78 LEU A C 1
ATOM 536 O O . LEU A 1 78 ? 20.028 10.403 -53.973 1.00 84.69 78 LEU A O 1
ATOM 540 N N . ALA A 1 79 ? 21.394 11.011 -52.297 1.00 85.88 79 ALA A N 1
ATOM 541 C CA . ALA A 1 79 ? 22.090 12.044 -53.059 1.00 85.88 79 ALA A CA 1
ATOM 542 C C . ALA A 1 79 ? 22.857 11.456 -54.256 1.00 85.88 79 ALA A C 1
ATOM 544 O O . ALA A 1 79 ? 22.739 11.958 -55.377 1.00 85.88 79 ALA A O 1
ATOM 545 N N . LEU A 1 80 ? 23.592 10.357 -54.047 1.00 87.38 80 LEU A N 1
ATOM 546 C CA . LEU A 1 80 ? 24.317 9.661 -55.113 1.00 87.38 80 LEU A CA 1
ATOM 547 C C . LEU A 1 80 ? 23.366 9.078 -56.165 1.00 87.38 80 LEU A C 1
ATOM 549 O O . LEU A 1 80 ? 23.623 9.214 -57.363 1.00 87.38 80 LEU A O 1
ATOM 553 N N . ALA A 1 81 ? 22.248 8.483 -55.739 1.00 86.81 81 ALA A N 1
ATOM 554 C CA . ALA A 1 81 ? 21.221 7.979 -56.647 1.00 86.81 81 ALA A CA 1
ATOM 555 C C . ALA A 1 81 ? 20.597 9.109 -57.486 1.00 86.81 81 ALA A C 1
ATOM 557 O O . ALA A 1 81 ? 20.424 8.952 -58.696 1.00 86.81 81 ALA A O 1
ATOM 558 N N . GLY A 1 82 ? 20.324 10.267 -56.874 1.00 88.62 82 GLY A N 1
ATOM 559 C CA . GLY A 1 82 ? 19.819 11.451 -57.570 1.00 88.62 82 GLY A CA 1
ATOM 560 C C . GLY A 1 82 ? 20.786 11.971 -58.639 1.00 88.62 82 GLY A C 1
ATOM 561 O O . GLY A 1 82 ? 20.381 12.205 -59.779 1.00 88.62 82 GLY A O 1
ATOM 562 N N . VAL A 1 83 ? 22.077 12.084 -58.308 1.00 88.94 83 VAL A N 1
ATOM 563 C CA . VAL A 1 83 ? 23.122 12.514 -59.257 1.00 88.94 83 VAL A CA 1
ATOM 564 C C . VAL A 1 83 ? 23.253 11.531 -60.422 1.00 88.94 83 VAL A C 1
ATOM 566 O O . VAL A 1 83 ? 23.287 11.947 -61.582 1.00 88.94 83 VAL A O 1
ATOM 569 N N . ALA A 1 84 ? 23.286 10.226 -60.139 1.00 84.81 84 ALA A N 1
ATOM 570 C CA . ALA A 1 84 ? 23.366 9.195 -61.171 1.00 84.81 84 ALA A CA 1
ATOM 571 C C . ALA A 1 84 ? 22.140 9.218 -62.102 1.00 84.81 84 ALA A C 1
ATOM 573 O O . ALA A 1 84 ? 22.295 9.177 -63.325 1.00 84.81 84 ALA A O 1
ATOM 574 N N . GLY A 1 85 ? 20.933 9.352 -61.543 1.00 84.56 85 GLY A N 1
ATOM 575 C CA . GLY A 1 85 ? 19.696 9.474 -62.315 1.00 84.56 85 GLY A CA 1
ATOM 576 C C . GLY A 1 85 ? 19.697 10.690 -63.246 1.00 84.56 85 GLY A C 1
ATOM 577 O O . GLY A 1 85 ? 19.384 10.558 -64.431 1.00 84.56 85 GLY A O 1
ATOM 578 N N . ALA A 1 86 ? 20.128 11.855 -62.751 1.00 82.75 86 ALA A N 1
ATOM 579 C CA . ALA A 1 86 ? 20.231 13.077 -63.550 1.00 82.75 86 ALA A CA 1
ATOM 580 C C . ALA A 1 86 ? 21.252 12.949 -64.697 1.00 82.75 86 ALA A C 1
ATOM 582 O O . ALA A 1 86 ? 20.976 13.363 -65.825 1.00 82.75 86 ALA A O 1
ATOM 583 N N . ALA A 1 87 ? 22.408 12.323 -64.447 1.00 78.94 87 ALA A N 1
ATOM 584 C CA . ALA A 1 87 ? 23.430 12.095 -65.469 1.00 78.94 87 ALA A CA 1
ATOM 585 C C . ALA A 1 87 ? 22.948 11.151 -66.587 1.00 78.94 87 ALA A C 1
ATOM 587 O O . ALA A 1 87 ? 23.239 11.375 -67.767 1.00 78.94 87 ALA A O 1
ATOM 588 N N . ILE A 1 88 ? 22.188 10.110 -66.232 1.00 80.12 88 ILE A N 1
ATOM 589 C CA . ILE A 1 88 ? 21.597 9.179 -67.200 1.00 80.12 88 ILE A CA 1
ATOM 590 C C . ILE A 1 88 ? 20.542 9.904 -68.043 1.00 80.12 88 ILE A C 1
ATOM 592 O O . ILE A 1 88 ? 20.620 9.858 -69.271 1.00 80.12 88 ILE A O 1
ATOM 596 N N . ALA A 1 89 ? 19.610 10.625 -67.414 1.00 73.25 89 ALA A N 1
ATOM 597 C CA . ALA A 1 89 ? 18.563 11.368 -68.117 1.00 73.25 89 ALA A CA 1
ATOM 598 C C . ALA A 1 89 ? 19.141 12.428 -69.074 1.00 73.25 89 ALA A C 1
ATOM 600 O O . ALA A 1 89 ? 18.741 12.496 -70.238 1.00 73.25 89 ALA A O 1
ATOM 601 N N . GLY A 1 90 ? 20.151 13.187 -68.633 1.00 69.38 90 GLY A N 1
ATOM 602 C CA . GLY A 1 90 ? 20.829 14.182 -69.469 1.00 69.38 90 GLY A CA 1
ATOM 603 C C . GLY A 1 90 ? 21.488 13.576 -70.714 1.00 69.38 90 GLY A C 1
ATOM 604 O O . GLY A 1 90 ? 21.421 14.155 -71.798 1.00 69.38 90 GLY A O 1
ATOM 605 N N . ARG A 1 91 ? 22.058 12.366 -70.610 1.00 66.38 91 ARG A N 1
ATOM 606 C CA . ARG A 1 91 ? 22.626 11.652 -71.768 1.00 66.38 91 ARG A CA 1
ATOM 607 C C . ARG A 1 91 ? 21.583 11.229 -72.802 1.00 66.38 91 ARG A C 1
ATOM 609 O O . ARG A 1 91 ? 21.919 11.162 -73.984 1.00 66.38 91 ARG A O 1
ATOM 616 N N . PHE A 1 92 ? 20.360 10.907 -72.383 1.00 61.31 92 PHE A N 1
ATOM 617 C CA . PHE A 1 92 ? 19.283 10.552 -73.309 1.00 61.31 92 PHE A CA 1
ATOM 618 C C . PHE A 1 92 ? 18.758 11.779 -74.063 1.00 61.31 92 PHE A C 1
ATOM 620 O O . PHE A 1 92 ? 18.595 11.698 -75.278 1.00 61.31 92 PHE A O 1
ATO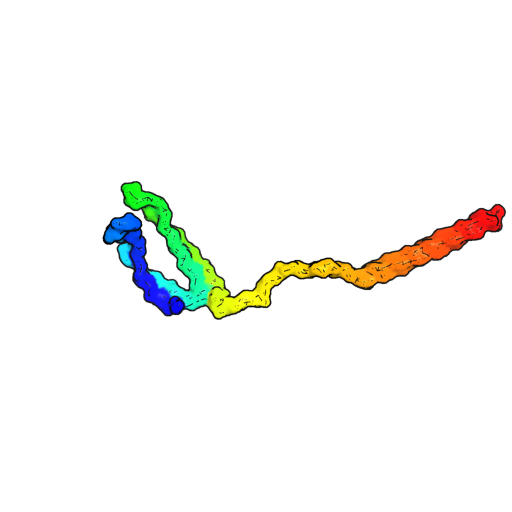M 627 N N . VAL A 1 93 ? 18.609 12.922 -73.385 1.00 68.31 93 VAL A N 1
ATOM 628 C CA . VAL A 1 93 ? 18.157 14.187 -73.998 1.00 68.31 93 VAL A CA 1
ATOM 629 C C . VAL A 1 93 ? 19.162 14.714 -75.032 1.00 68.31 93 VAL A C 1
ATOM 631 O O . VAL A 1 93 ? 18.787 15.021 -76.160 1.00 68.31 93 VAL A O 1
ATOM 634 N N . VAL A 1 94 ? 20.462 14.714 -74.716 1.00 68.69 94 VAL A N 1
ATOM 635 C CA . VAL A 1 94 ? 21.508 15.158 -75.665 1.00 68.69 94 VAL A CA 1
ATOM 636 C C . VAL A 1 94 ? 21.601 14.247 -76.899 1.00 68.69 94 VAL A C 1
ATOM 638 O O . VAL A 1 94 ? 22.023 14.678 -77.972 1.00 68.69 94 VAL A O 1
ATOM 641 N N . ARG A 1 95 ? 21.215 12.970 -76.775 1.00 58.41 95 ARG A N 1
ATOM 642 C CA . ARG A 1 95 ? 21.223 12.024 -77.899 1.00 58.41 95 ARG A CA 1
ATOM 643 C C . ARG A 1 95 ? 19.992 12.161 -78.800 1.00 58.41 95 ARG A C 1
ATOM 645 O O . ARG A 1 95 ? 20.123 11.910 -79.993 1.00 58.41 95 ARG A O 1
ATOM 652 N N . SER A 1 96 ? 18.841 12.585 -78.277 1.00 57.66 96 SER A N 1
ATOM 653 C CA . SER A 1 96 ? 17.646 12.842 -79.096 1.00 57.66 96 SER A CA 1
ATOM 654 C C . SER A 1 96 ? 17.746 14.100 -79.964 1.00 57.66 96 SER A C 1
ATOM 656 O O . SER A 1 96 ? 17.047 14.185 -80.962 1.00 57.66 96 SER A O 1
ATOM 658 N N . GLU A 1 97 ? 18.630 15.046 -79.632 1.00 54.88 97 GLU A N 1
ATOM 659 C CA . GLU A 1 97 ? 18.843 16.277 -80.417 1.00 54.88 97 GLU A CA 1
ATOM 660 C C . GLU A 1 97 ? 19.849 16.110 -81.579 1.00 54.88 97 GLU A C 1
ATOM 662 O O . GLU A 1 97 ? 20.101 17.057 -82.319 1.00 54.88 97 GLU A O 1
ATOM 667 N N . ARG A 1 98 ? 20.446 14.919 -81.756 1.00 52.09 98 ARG A N 1
ATOM 668 C CA . ARG A 1 98 ? 21.414 14.609 -82.832 1.00 52.09 98 ARG A CA 1
ATOM 669 C C . ARG A 1 98 ? 20.908 13.578 -83.857 1.00 52.09 98 ARG A C 1
ATOM 671 O O . ARG A 1 98 ? 21.709 12.786 -84.360 1.00 52.09 98 ARG A O 1
ATOM 678 N N . VAL A 1 99 ? 19.611 13.564 -84.158 1.00 46.53 99 VAL A N 1
ATOM 679 C CA . VAL A 1 99 ? 19.033 12.769 -85.260 1.00 46.53 99 VAL A CA 1
ATOM 680 C C . VAL A 1 99 ? 18.282 13.685 -86.208 1.00 46.53 99 VAL A C 1
ATOM 682 O O . VAL A 1 99 ? 17.535 14.546 -85.697 1.00 46.53 99 VAL A O 1
#